Protein AF-A0A9X2UB40-F1 (afdb_monomer_lite)

pLDDT: mean 75.77, std 18.67, range [36.59, 94.94]

Structure (mmCIF, N/CA/C/O backbone):
data_AF-A0A9X2UB40-F1
#
_entry.id   AF-A0A9X2UB40-F1
#
loop_
_atom_site.group_PDB
_atom_site.id
_atom_site.type_symbol
_atom_site.label_atom_id
_atom_site.label_alt_id
_atom_site.label_comp_id
_atom_site.label_asym_id
_atom_site.label_entity_id
_atom_site.label_seq_id
_atom_site.pdbx_PDB_ins_code
_atom_site.Cartn_x
_atom_site.Cartn_y
_atom_site.Cartn_z
_atom_site.occupancy
_atom_site.B_iso_or_equiv
_atom_site.auth_seq_id
_atom_site.auth_comp_id
_atom_site.auth_asym_id
_atom_site.auth_atom_id
_atom_site.pdbx_PDB_model_num
ATOM 1 N N . MET A 1 1 ? -54.617 29.583 33.043 1.00 46.44 1 MET A N 1
ATOM 2 C CA . MET A 1 1 ? -55.092 28.838 31.861 1.00 46.44 1 MET A CA 1
ATOM 3 C C . MET A 1 1 ? -53.943 28.826 30.869 1.00 46.44 1 MET A C 1
ATOM 5 O O . MET A 1 1 ? -53.660 29.863 30.288 1.00 46.44 1 MET A O 1
ATOM 9 N N . SER A 1 2 ? -53.203 27.717 30.815 1.00 36.59 2 SER A N 1
ATOM 10 C CA . SER A 1 2 ? -52.033 27.531 29.948 1.00 36.59 2 SER A CA 1
ATOM 11 C C . SER A 1 2 ? -52.477 27.086 28.561 1.00 36.59 2 SER A C 1
ATOM 13 O O . SER A 1 2 ? -53.310 26.190 28.448 1.00 36.59 2 SER A O 1
ATOM 15 N N . THR A 1 3 ? -51.909 27.691 27.524 1.00 42.81 3 THR A N 1
ATOM 16 C CA . THR A 1 3 ? -52.042 27.243 26.137 1.00 42.81 3 THR A CA 1
ATOM 17 C C . THR A 1 3 ? -50.915 26.261 25.836 1.00 42.81 3 THR A C 1
ATOM 19 O O . THR A 1 3 ? -49.748 26.556 26.095 1.00 42.81 3 THR A O 1
ATOM 22 N N . ALA A 1 4 ? -51.291 25.075 25.365 1.00 42.88 4 ALA A N 1
ATOM 23 C CA . ALA A 1 4 ? -50.408 23.954 25.085 1.00 42.88 4 ALA A CA 1
ATOM 24 C C . ALA A 1 4 ? -49.461 24.235 23.908 1.00 42.88 4 ALA A C 1
ATOM 26 O O . ALA A 1 4 ? -49.838 24.895 22.941 1.00 42.88 4 ALA A O 1
ATOM 27 N N . ALA A 1 5 ? -48.243 23.708 24.034 1.00 45.66 5 ALA A N 1
ATOM 28 C CA . ALA A 1 5 ? -47.221 23.677 23.004 1.00 45.66 5 ALA A CA 1
ATOM 29 C C . ALA A 1 5 ? -47.659 22.785 21.835 1.00 45.66 5 ALA A C 1
ATOM 31 O O . ALA A 1 5 ? -48.117 21.658 22.031 1.00 45.66 5 ALA A O 1
ATOM 32 N N . GLU A 1 6 ? -47.498 23.322 20.634 1.00 39.28 6 GLU A N 1
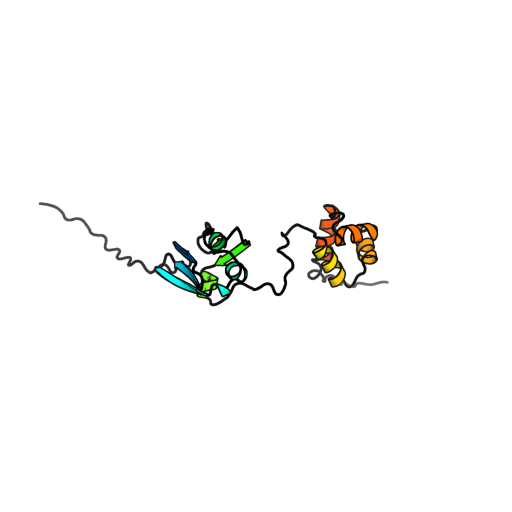ATOM 33 C CA . GLU A 1 6 ? -47.579 22.610 19.369 1.00 39.28 6 GLU A CA 1
ATOM 34 C C . GLU A 1 6 ? -46.369 21.668 19.288 1.00 39.28 6 GLU A C 1
ATOM 36 O O . GLU A 1 6 ? -45.219 22.106 19.344 1.00 39.28 6 GLU A O 1
ATOM 41 N N . ALA A 1 7 ? -46.633 20.364 19.278 1.00 44.59 7 ALA A N 1
ATOM 42 C CA . ALA A 1 7 ? -45.627 19.340 19.057 1.00 44.59 7 ALA A CA 1
ATOM 43 C C . ALA A 1 7 ? -45.500 19.119 17.548 1.00 44.59 7 ALA A C 1
ATOM 45 O O . ALA A 1 7 ? -46.467 18.707 16.909 1.00 44.59 7 ALA A O 1
ATOM 46 N N . ASP A 1 8 ? -44.316 19.384 17.005 1.00 44.69 8 ASP A N 1
ATOM 47 C CA . ASP A 1 8 ? -43.928 18.957 15.664 1.00 44.69 8 ASP A CA 1
ATOM 48 C C . ASP A 1 8 ? -43.667 17.435 15.681 1.00 44.69 8 ASP A C 1
ATOM 50 O O . ASP A 1 8 ? -42.821 16.978 16.458 1.00 44.69 8 ASP A O 1
ATOM 54 N N . PRO A 1 9 ? -44.397 16.614 14.902 1.00 56.94 9 PRO A N 1
ATOM 55 C CA . PRO A 1 9 ? -44.218 15.173 14.874 1.00 56.94 9 PRO A CA 1
ATOM 56 C C . PRO A 1 9 ? -43.348 14.770 13.679 1.00 56.94 9 PRO A C 1
ATOM 58 O O . PRO A 1 9 ? -43.783 13.985 12.838 1.00 56.94 9 PRO A O 1
ATOM 61 N N . THR A 1 10 ? -42.117 15.267 13.583 1.00 48.34 10 THR A N 1
ATOM 62 C CA . THR A 1 10 ? -41.164 14.705 12.617 1.00 48.34 10 THR A CA 1
ATOM 63 C C . THR A 1 10 ? -40.461 13.511 13.253 1.00 48.34 10 THR A C 1
ATOM 65 O O . THR A 1 10 ? -39.375 13.595 13.821 1.00 48.34 10 THR A O 1
ATOM 68 N N . GLY A 1 11 ? -41.156 12.373 13.196 1.00 46.88 11 GLY A N 1
ATOM 69 C CA . GLY A 1 11 ? -40.598 11.052 13.443 1.00 46.88 11 GLY A CA 1
ATOM 70 C C . GLY A 1 11 ? -39.623 10.669 12.337 1.00 46.88 11 GLY A C 1
ATOM 71 O O . GLY A 1 11 ? -39.932 9.819 11.507 1.00 46.88 11 GLY A O 1
ATOM 72 N N . GLU A 1 12 ? -38.438 11.266 12.338 1.00 43.41 12 GLU A N 1
ATOM 73 C CA . GLU A 1 12 ? -37.298 10.707 11.626 1.00 43.41 12 GLU A CA 1
ATOM 74 C C . GLU A 1 12 ? -36.738 9.604 12.530 1.00 43.41 12 GLU A C 1
ATOM 76 O O . GLU A 1 12 ? -35.940 9.831 13.438 1.00 43.41 12 GLU A O 1
ATOM 81 N N . SER A 1 13 ? -37.248 8.381 12.361 1.00 44.69 13 SER A N 1
ATOM 82 C CA . SER A 1 13 ? -36.509 7.212 12.842 1.00 44.69 13 SER A CA 1
ATOM 83 C C . SER A 1 13 ? -35.115 7.305 12.219 1.00 44.69 13 SER A C 1
ATOM 85 O O . SER A 1 13 ? -35.067 7.519 11.004 1.00 44.69 13 SER A O 1
ATOM 87 N N . PRO A 1 14 ? -34.001 7.187 12.972 1.00 49.78 14 PRO A N 1
ATOM 88 C CA . PRO A 1 14 ? -32.691 7.151 12.347 1.00 49.78 14 PRO A CA 1
ATOM 89 C C . PRO A 1 14 ? -32.693 5.919 11.449 1.00 49.78 14 PRO A C 1
ATOM 91 O O . PRO A 1 14 ? -32.613 4.780 11.911 1.00 49.78 14 PRO A O 1
ATOM 94 N N . SER A 1 15 ? -32.878 6.146 10.150 1.00 46.09 15 SER A N 1
ATOM 95 C CA . SER A 1 15 ? -32.514 5.155 9.154 1.00 46.09 15 SER A CA 1
ATOM 96 C C . SER A 1 15 ? -31.057 4.837 9.463 1.00 46.09 15 SER A C 1
ATOM 98 O O . SER A 1 15 ? -30.303 5.793 9.654 1.00 46.09 15 SER A O 1
ATOM 100 N N . PRO A 1 16 ? -30.646 3.564 9.609 1.00 53.38 16 PRO A N 1
ATOM 101 C CA . PRO A 1 16 ? -29.234 3.277 9.781 1.00 53.38 16 PRO A CA 1
ATOM 102 C C . PRO A 1 16 ? -28.550 3.854 8.546 1.00 53.38 16 PRO A C 1
ATOM 104 O O . PRO A 1 16 ? -28.751 3.362 7.433 1.00 53.38 16 PRO A O 1
ATOM 107 N N . GLU A 1 17 ? -27.858 4.976 8.717 1.00 57.66 17 GLU A N 1
ATOM 108 C CA . GLU A 1 17 ? -27.099 5.596 7.649 1.00 57.66 17 GLU A CA 1
ATOM 109 C C . GLU A 1 17 ? -26.006 4.588 7.328 1.00 57.66 17 GLU A C 1
ATOM 111 O O . GLU A 1 17 ? -25.049 4.467 8.084 1.00 57.66 17 GLU A O 1
ATOM 116 N N . VAL A 1 18 ? -26.212 3.772 6.289 1.00 64.94 18 VAL A N 1
ATOM 117 C CA . VAL A 1 18 ? -25.272 2.717 5.905 1.00 64.94 18 VAL A CA 1
ATOM 118 C C . VAL A 1 18 ? -23.942 3.398 5.624 1.00 64.94 18 VAL A C 1
ATOM 120 O O . VAL A 1 18 ? -23.760 4.044 4.591 1.00 64.94 18 VAL A O 1
ATOM 123 N N . SER A 1 19 ? -23.029 3.283 6.578 1.00 74.44 19 SER A N 1
ATOM 124 C CA . SER A 1 19 ? -21.794 4.042 6.630 1.00 74.44 19 SER A CA 1
ATOM 125 C C . SER A 1 19 ? -20.664 3.047 6.767 1.00 74.44 19 SER A C 1
ATOM 127 O O . SER A 1 19 ? -20.566 2.298 7.732 1.00 74.44 19 SER A O 1
ATOM 129 N N . GLU A 1 20 ? -19.787 3.035 5.770 1.00 84.06 20 GLU A N 1
ATOM 130 C CA . GLU A 1 20 ? -18.578 2.210 5.776 1.00 84.06 20 GLU A CA 1
ATOM 131 C C . GLU A 1 20 ? -17.445 2.874 6.584 1.00 84.06 20 GLU A C 1
ATOM 133 O O . GLU A 1 20 ? -16.292 2.465 6.467 1.00 84.06 20 GLU A O 1
ATOM 138 N N . ARG A 1 21 ? -17.747 3.924 7.368 1.00 89.62 21 ARG A N 1
ATOM 139 C CA . ARG A 1 21 ? -16.756 4.628 8.188 1.00 89.62 21 ARG A CA 1
ATOM 140 C C . ARG A 1 21 ? -16.472 3.857 9.465 1.00 89.62 21 ARG A C 1
ATOM 142 O O . ARG A 1 21 ? -17.401 3.459 10.163 1.00 89.62 21 ARG A O 1
ATOM 149 N N . ILE A 1 22 ? -15.195 3.738 9.774 1.00 93.06 22 ILE A N 1
ATOM 150 C CA . ILE A 1 22 ? -14.615 3.045 10.912 1.00 93.06 22 ILE A CA 1
ATOM 151 C C . ILE A 1 22 ? -14.700 3.950 12.142 1.00 93.06 22 ILE A C 1
ATOM 153 O O . ILE A 1 22 ? -14.273 5.106 12.106 1.00 93.06 22 ILE A O 1
ATOM 157 N N . SER A 1 23 ? -15.266 3.422 13.222 1.00 93.12 23 SER A N 1
ATOM 158 C CA . SER A 1 23 ? -15.285 4.033 14.554 1.00 93.12 23 SER A CA 1
ATOM 159 C C . SER A 1 23 ? -14.291 3.385 15.516 1.00 93.12 23 SER A C 1
ATOM 161 O O . SER A 1 23 ? -13.877 4.038 16.469 1.00 93.12 23 SER A O 1
ATOM 163 N N . GLY A 1 24 ? -13.903 2.134 15.263 1.00 91.94 24 GLY A N 1
ATOM 164 C CA . GLY A 1 24 ? -12.994 1.361 16.105 1.00 91.94 24 GLY A CA 1
ATOM 165 C C . GLY A 1 24 ? -12.262 0.292 15.302 1.00 91.94 24 GLY A C 1
ATOM 166 O O . GLY A 1 24 ? -12.752 -0.171 14.268 1.00 91.94 24 GLY A O 1
ATOM 167 N N . VAL A 1 25 ? -11.061 -0.054 15.758 1.00 93.88 25 VAL A N 1
ATOM 168 C CA . VAL A 1 25 ? -10.217 -1.093 15.165 1.00 93.88 25 VAL A CA 1
ATOM 169 C C . VAL A 1 25 ? -9.593 -1.886 16.298 1.00 93.88 25 VAL A C 1
ATOM 171 O O . VAL A 1 25 ? -8.987 -1.303 17.198 1.00 93.88 25 VAL A O 1
ATOM 174 N N . GLU A 1 26 ? -9.712 -3.204 16.227 1.00 94.06 26 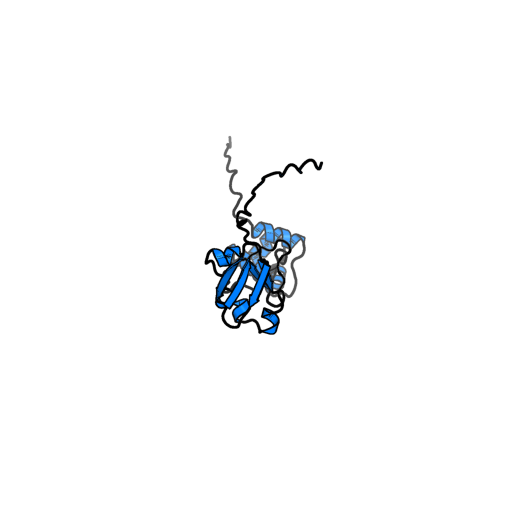GLU A N 1
ATOM 175 C CA . GLU A 1 26 ? -9.035 -4.128 17.128 1.00 94.06 26 GLU A CA 1
ATOM 176 C C . GLU A 1 26 ? -8.209 -5.111 16.301 1.00 94.06 26 GLU A C 1
ATOM 178 O O . GLU A 1 26 ? -8.707 -5.709 15.344 1.00 94.06 26 GLU A O 1
ATOM 183 N N . VAL A 1 27 ? -6.938 -5.279 16.664 1.00 92.81 27 VAL A N 1
ATOM 184 C CA . VAL A 1 27 ? -6.035 -6.233 16.017 1.00 92.81 27 VAL A CA 1
ATOM 185 C C . VAL A 1 27 ? -5.638 -7.289 17.037 1.00 92.81 27 VAL A C 1
ATOM 187 O O . VAL A 1 27 ? -5.173 -6.977 18.132 1.00 92.81 27 VAL A O 1
ATOM 190 N N . SER A 1 28 ? -5.839 -8.550 16.674 1.00 89.88 28 SER A N 1
ATOM 191 C CA . SER A 1 28 ? -5.448 -9.713 17.469 1.00 89.88 28 SER A CA 1
ATOM 192 C C . SER A 1 28 ? -4.356 -10.516 16.757 1.00 89.88 28 SER A C 1
ATOM 194 O O . SER A 1 28 ? -3.858 -10.134 15.696 1.00 89.88 28 SER A O 1
ATOM 196 N N . GLU A 1 29 ? -3.959 -11.646 17.342 1.00 86.50 29 GLU A N 1
ATOM 197 C CA . GLU A 1 29 ? -2.988 -12.552 16.721 1.00 86.50 29 GLU A CA 1
ATOM 198 C C . GLU A 1 29 ? -3.541 -13.246 15.465 1.00 86.50 29 GLU A C 1
ATOM 200 O O . GLU A 1 29 ? -2.761 -13.657 14.608 1.00 86.50 29 GLU A O 1
ATOM 205 N N . GLU A 1 30 ? -4.866 -13.349 15.337 1.00 87.69 30 GLU A N 1
ATOM 206 C CA . GLU A 1 30 ? -5.532 -14.142 14.296 1.00 87.69 30 GLU A CA 1
ATOM 207 C C . GLU A 1 30 ? -6.426 -13.304 13.375 1.00 87.69 30 GLU A C 1
ATOM 209 O O . GLU A 1 30 ? -6.626 -13.673 12.217 1.00 87.69 30 GLU A O 1
ATOM 214 N N . GLU A 1 31 ? -6.940 -12.168 13.853 1.00 92.31 31 GLU A N 1
ATOM 215 C CA . GLU A 1 31 ? -7.989 -11.393 13.183 1.00 92.31 31 GLU A CA 1
ATOM 216 C C . GLU A 1 31 ? -7.816 -9.875 13.332 1.00 92.31 31 GLU A C 1
ATOM 218 O O . GLU A 1 31 ? -7.298 -9.385 14.340 1.00 92.31 31 GLU A O 1
ATOM 223 N N . ILE A 1 32 ? -8.330 -9.141 12.345 1.00 92.94 32 ILE A N 1
ATOM 224 C CA . ILE A 1 32 ? -8.480 -7.684 12.325 1.00 92.94 32 ILE A CA 1
ATOM 225 C C . ILE A 1 32 ? -9.976 -7.379 12.326 1.00 92.94 32 ILE A C 1
ATOM 227 O O . ILE A 1 32 ? -10.702 -7.798 11.421 1.00 92.94 32 ILE A O 1
ATOM 231 N N . THR A 1 33 ? -10.431 -6.632 13.326 1.00 93.75 33 THR A N 1
ATOM 232 C CA . THR A 1 33 ? -11.837 -6.280 13.519 1.00 93.75 33 THR A CA 1
ATOM 233 C C . THR A 1 33 ? -12.045 -4.789 13.305 1.00 93.75 33 THR A C 1
ATOM 235 O O . THR A 1 33 ? -11.381 -3.964 13.926 1.00 93.75 33 THR A O 1
ATOM 238 N N . PHE A 1 34 ? -12.992 -4.443 12.434 1.00 93.19 34 PHE A N 1
ATOM 239 C CA . PHE A 1 34 ? -13.439 -3.076 12.189 1.00 93.19 34 PHE A CA 1
ATOM 240 C C . PHE A 1 34 ? -14.834 -2.874 12.777 1.00 93.19 34 PHE A C 1
ATOM 242 O O . PHE A 1 34 ? -15.788 -3.552 12.383 1.00 93.19 34 PHE A O 1
ATOM 249 N N . GLU A 1 35 ? -14.966 -1.900 13.669 1.00 93.50 35 GLU A N 1
ATOM 250 C CA . GLU A 1 35 ? -16.253 -1.369 14.108 1.00 93.50 35 GLU A CA 1
ATOM 251 C C . GLU A 1 35 ? -16.649 -0.219 13.187 1.00 93.50 35 GLU A C 1
ATOM 253 O O . GLU A 1 35 ? -15.868 0.712 12.970 1.00 93.50 35 GLU A O 1
ATOM 258 N N . LEU A 1 36 ? -17.856 -0.274 12.632 1.00 92.69 36 LEU A N 1
ATOM 259 C CA . LEU A 1 36 ? -18.382 0.756 11.748 1.00 92.69 36 LEU A CA 1
ATOM 260 C C . LEU A 1 36 ? -19.341 1.678 12.501 1.00 92.69 36 LEU A C 1
ATOM 262 O O . LEU A 1 36 ? -20.094 1.262 13.377 1.00 92.69 36 LEU A O 1
ATOM 266 N N . THR A 1 37 ? -19.371 2.941 12.086 1.00 91.06 37 THR A N 1
ATOM 267 C CA . THR A 1 37 ? -20.252 3.993 12.628 1.00 91.06 37 THR A CA 1
ATOM 268 C C . THR A 1 37 ? -21.746 3.676 12.528 1.00 91.06 37 THR A C 1
ATOM 270 O O . THR A 1 37 ? -22.535 4.262 13.264 1.00 91.06 37 THR A O 1
ATOM 273 N N . ASP A 1 38 ? -22.141 2.743 11.658 1.00 86.69 38 ASP A N 1
ATOM 274 C CA . ASP A 1 38 ? -23.517 2.248 11.557 1.00 86.69 38 ASP A CA 1
ATOM 275 C C . ASP A 1 38 ? -23.820 1.046 12.474 1.00 86.69 38 ASP A C 1
ATOM 277 O O . ASP A 1 38 ? -24.891 0.445 12.387 1.00 86.69 38 ASP A O 1
ATOM 281 N N . GLY A 1 39 ? -22.889 0.706 13.371 1.00 87.38 39 GLY A N 1
ATOM 282 C CA . GLY A 1 39 ? -23.015 -0.348 14.375 1.00 87.38 39 GLY A CA 1
ATOM 283 C C . GLY A 1 39 ? -22.653 -1.748 13.879 1.00 87.38 39 GLY A C 1
ATOM 284 O O . GLY A 1 39 ? -22.714 -2.700 14.658 1.00 87.38 39 GLY A O 1
ATOM 285 N N . ARG A 1 40 ? -22.284 -1.913 12.602 1.00 90.75 40 ARG A N 1
ATOM 286 C CA . ARG A 1 40 ? -21.780 -3.195 12.092 1.00 90.75 40 ARG A CA 1
ATOM 287 C C . ARG A 1 40 ? -20.357 -3.450 12.581 1.00 90.75 40 ARG A C 1
ATOM 289 O O . ARG A 1 40 ? -19.552 -2.532 12.688 1.00 90.75 40 ARG A O 1
ATOM 296 N N . VAL A 1 41 ? -20.043 -4.725 12.783 1.00 92.06 41 VAL A N 1
ATOM 297 C CA . VAL A 1 41 ? -18.690 -5.205 13.077 1.00 92.06 41 VAL A CA 1
ATOM 298 C C . VAL A 1 41 ? -18.275 -6.169 11.974 1.00 92.06 41 VAL A C 1
ATOM 300 O O . VAL A 1 41 ? -19.043 -7.059 11.603 1.00 92.06 41 VAL A O 1
ATOM 303 N N . VAL A 1 42 ? -17.078 -5.972 11.429 1.00 89.88 42 VAL A N 1
ATOM 304 C CA . VAL A 1 42 ? -16.517 -6.795 10.353 1.00 89.88 42 VAL A CA 1
ATOM 305 C C . VAL A 1 42 ? -15.165 -7.318 10.805 1.00 89.88 42 VAL A C 1
ATOM 307 O O . VAL A 1 42 ? -14.249 -6.526 11.003 1.00 89.88 42 VAL A O 1
ATOM 310 N N . SER A 1 43 ? -15.043 -8.637 10.947 1.00 90.44 43 SER A N 1
ATOM 311 C CA . SER A 1 43 ? -13.771 -9.306 11.239 1.00 90.44 43 SER A CA 1
ATOM 312 C C . SER A 1 43 ? -13.240 -9.999 9.987 1.00 90.44 43 SER A C 1
ATOM 314 O O . SER A 1 43 ? -14.004 -10.600 9.223 1.00 90.44 43 SER A O 1
ATOM 316 N N . VAL A 1 44 ? -11.933 -9.887 9.770 1.00 89.50 44 VAL A N 1
ATOM 317 C CA . VAL A 1 44 ? -11.193 -10.588 8.721 1.00 89.50 44 VAL A CA 1
ATOM 318 C C . VAL A 1 44 ? -9.953 -11.250 9.321 1.00 89.50 44 VAL A C 1
ATOM 320 O O . VAL A 1 44 ? -9.369 -10.701 10.254 1.00 89.50 44 VAL A O 1
ATOM 323 N N . PRO A 1 45 ? -9.499 -12.398 8.794 1.00 88.56 45 PRO A N 1
ATOM 324 C CA . PRO A 1 45 ? -8.245 -13.002 9.227 1.00 88.56 45 PRO A CA 1
ATOM 325 C C . PRO A 1 45 ? -7.065 -12.039 9.060 1.00 88.56 45 PRO A C 1
ATOM 327 O O . PRO A 1 45 ? -6.956 -11.378 8.028 1.00 88.56 45 PRO A O 1
ATOM 330 N N . LEU A 1 46 ? -6.126 -12.034 10.007 1.00 86.19 46 LEU A N 1
ATOM 331 C CA . LEU A 1 46 ? -4.877 -11.268 9.926 1.00 86.19 46 LEU A CA 1
ATOM 332 C C . LEU A 1 46 ? -4.095 -11.589 8.638 1.00 86.19 46 LEU A C 1
ATOM 334 O O . LEU A 1 46 ? -3.515 -10.705 8.017 1.00 86.19 46 LEU A O 1
ATOM 338 N N . THR A 1 47 ? -4.189 -12.842 8.180 1.00 84.00 47 THR A N 1
ATOM 339 C CA . THR A 1 47 ? -3.600 -13.358 6.928 1.00 84.00 47 THR A CA 1
ATOM 340 C C . THR A 1 47 ? -4.083 -12.643 5.657 1.00 84.00 47 THR A C 1
ATOM 342 O O . THR A 1 47 ? -3.518 -12.833 4.578 1.00 84.00 47 THR A O 1
ATOM 345 N N . TRP A 1 48 ? -5.121 -11.801 5.748 1.00 82.50 48 TRP A N 1
ATOM 346 C CA . TRP A 1 48 ? -5.523 -10.910 4.659 1.00 82.50 48 TRP A CA 1
ATOM 347 C C . TRP A 1 48 ? -4.474 -9.861 4.324 1.00 82.50 48 TRP A C 1
ATOM 349 O O . TRP A 1 48 ? -4.493 -9.358 3.203 1.00 82.50 48 TRP A O 1
ATOM 359 N N . SER A 1 49 ? -3.576 -9.554 5.257 1.00 81.19 49 SER A N 1
ATOM 360 C CA . SER A 1 49 ? -2.386 -8.762 5.005 1.00 81.19 49 SER A CA 1
ATOM 361 C C . SER A 1 49 ? -1.156 -9.563 5.400 1.00 81.19 49 SER A C 1
ATOM 363 O O . SER A 1 49 ? -0.898 -9.816 6.574 1.00 81.19 49 SER A O 1
ATOM 365 N N . TRP A 1 50 ? -0.358 -9.930 4.399 1.00 82.00 50 TRP A N 1
ATOM 366 C CA . TRP A 1 50 ? 0.927 -10.592 4.626 1.00 82.00 50 TRP A CA 1
ATOM 367 C C . TRP A 1 50 ? 1.860 -9.739 5.499 1.00 82.00 50 TRP A C 1
ATOM 369 O O . TRP A 1 50 ? 2.622 -10.286 6.287 1.00 82.00 50 TRP A O 1
ATOM 379 N N . ARG A 1 51 ? 1.760 -8.405 5.409 1.00 79.19 51 ARG A N 1
ATOM 380 C CA . ARG A 1 51 ? 2.561 -7.487 6.220 1.00 79.19 51 ARG A CA 1
ATOM 381 C C . ARG A 1 51 ? 2.156 -7.512 7.680 1.00 79.19 51 ARG A C 1
ATOM 383 O O . ARG A 1 51 ? 3.025 -7.570 8.537 1.00 79.19 51 ARG A O 1
ATOM 390 N N . LEU A 1 52 ? 0.856 -7.522 7.968 1.00 85.88 52 LEU A N 1
ATOM 391 C CA . LEU A 1 52 ? 0.381 -7.627 9.348 1.00 85.88 52 LEU A CA 1
ATOM 392 C C . LEU A 1 52 ? 0.616 -9.023 9.927 1.00 85.88 52 LEU A C 1
ATOM 394 O O . LEU A 1 52 ? 0.879 -9.136 11.118 1.00 85.88 52 LEU A O 1
ATOM 398 N N . GLU A 1 53 ? 0.593 -10.073 9.104 1.00 85.38 53 GLU A N 1
ATOM 399 C CA . GLU A 1 53 ? 0.980 -11.426 9.522 1.00 85.38 53 GLU A CA 1
ATOM 400 C C . GLU A 1 53 ? 2.445 -11.483 9.991 1.00 85.38 53 GLU A C 1
ATOM 402 O O . GLU A 1 53 ? 2.735 -12.091 11.022 1.00 85.38 53 GLU A O 1
ATOM 407 N N . GLU A 1 54 ? 3.357 -10.805 9.287 1.00 85.06 54 GLU A N 1
ATOM 408 C CA . GLU A 1 54 ? 4.784 -10.741 9.642 1.00 85.06 54 GLU A CA 1
ATOM 409 C C . GLU A 1 54 ? 5.117 -9.658 10.686 1.00 85.06 54 GLU A C 1
ATOM 411 O O . GLU A 1 54 ? 6.159 -9.741 11.337 1.00 85.06 54 GLU A O 1
ATOM 416 N N . ALA A 1 55 ? 4.231 -8.677 10.880 1.00 85.31 55 ALA A N 1
ATOM 417 C CA . ALA A 1 55 ? 4.399 -7.590 11.840 1.00 85.31 55 ALA A CA 1
ATOM 418 C C . ALA A 1 55 ? 4.476 -8.101 13.284 1.00 85.31 55 ALA A C 1
ATOM 420 O O . ALA A 1 55 ? 3.761 -9.030 13.677 1.00 85.31 55 ALA A O 1
ATOM 421 N N . THR A 1 56 ? 5.285 -7.442 14.107 1.00 87.56 56 THR A N 1
ATOM 422 C CA . THR A 1 56 ? 5.293 -7.642 15.558 1.00 87.56 56 THR A CA 1
ATOM 423 C C . THR A 1 56 ? 3.991 -7.136 16.193 1.00 87.56 56 THR A C 1
ATOM 425 O O . THR A 1 56 ? 3.312 -6.274 15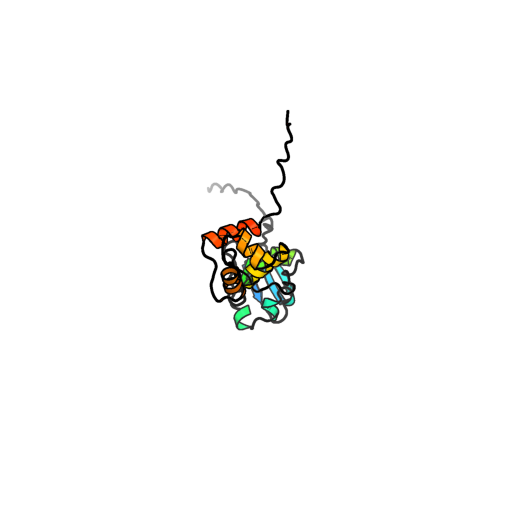.631 1.00 87.56 56 THR A O 1
ATOM 428 N N . PRO A 1 57 ? 3.629 -7.613 17.399 1.00 87.94 57 PRO A N 1
ATOM 429 C CA . PRO A 1 57 ? 2.469 -7.086 18.115 1.00 87.94 57 PRO A CA 1
ATOM 430 C C . PRO A 1 57 ? 2.530 -5.570 18.342 1.00 87.94 57 PRO A C 1
ATOM 432 O O . PRO A 1 57 ? 1.493 -4.923 18.333 1.00 87.94 57 PRO A O 1
ATOM 435 N N . GLU A 1 58 ? 3.720 -4.992 18.526 1.00 84.50 58 GLU A N 1
ATOM 436 C CA . GLU A 1 58 ? 3.882 -3.545 18.720 1.00 84.50 58 GLU A CA 1
ATOM 437 C C . GLU A 1 58 ? 3.555 -2.763 17.438 1.00 84.50 58 GLU A C 1
ATOM 439 O O . GLU A 1 58 ? 2.767 -1.821 17.489 1.00 84.50 58 GLU A O 1
ATOM 444 N N . GLU A 1 59 ? 4.066 -3.208 16.287 1.00 84.50 59 GLU A N 1
ATOM 445 C CA . GLU A 1 59 ? 3.792 -2.597 14.976 1.00 84.50 59 GLU A CA 1
ATOM 446 C C . GLU A 1 59 ? 2.308 -2.716 14.592 1.00 84.50 59 GLU A C 1
ATOM 448 O O . GLU A 1 59 ? 1.722 -1.778 14.062 1.00 84.50 59 GLU A O 1
ATOM 453 N N . ARG A 1 60 ? 1.652 -3.839 14.920 1.00 88.75 60 ARG A N 1
ATOM 454 C CA . ARG A 1 60 ? 0.207 -4.036 14.676 1.00 88.75 60 ARG A CA 1
ATOM 455 C C . ARG A 1 60 ? -0.680 -3.097 15.487 1.00 88.75 60 ARG A C 1
ATOM 457 O O . ARG A 1 60 ? -1.790 -2.800 15.052 1.00 88.75 60 ARG A O 1
ATOM 464 N N . GLN A 1 61 ? -0.222 -2.668 16.660 1.00 91.50 61 GLN A N 1
ATOM 465 C CA . GLN A 1 61 ? -0.967 -1.769 17.544 1.00 91.50 61 GLN A CA 1
ATOM 466 C C . GLN A 1 61 ? -0.707 -0.292 17.224 1.00 91.50 61 GLN A C 1
ATOM 468 O O . GLN A 1 61 ? -1.439 0.571 17.709 1.00 91.50 61 GLN A O 1
ATOM 473 N N . ASN A 1 62 ? 0.305 0.003 16.404 1.00 90.25 62 ASN A N 1
ATOM 474 C CA . ASN A 1 62 ? 0.578 1.340 15.902 1.00 90.25 62 ASN A CA 1
ATOM 475 C C . ASN A 1 62 ? -0.154 1.556 14.573 1.00 90.25 62 ASN A C 1
ATOM 477 O O . ASN A 1 62 ? 0.377 1.284 13.499 1.00 90.25 62 ASN A O 1
ATOM 481 N N . PHE A 1 63 ? -1.400 2.017 14.651 1.00 92.31 63 PHE A N 1
ATOM 482 C CA . PHE A 1 63 ? -2.221 2.290 13.477 1.00 92.31 63 PHE A CA 1
ATOM 483 C C . PHE A 1 63 ? -2.968 3.613 13.580 1.00 92.31 63 PHE A C 1
ATOM 485 O O . PHE A 1 63 ? -3.274 4.111 14.664 1.00 92.31 63 PHE A O 1
ATOM 492 N N . GLU A 1 64 ? -3.334 4.147 12.421 1.00 90.81 64 GLU A N 1
ATOM 493 C CA . GLU A 1 64 ? -4.072 5.393 12.285 1.00 90.81 64 GLU A CA 1
ATOM 494 C C . GLU A 1 64 ? -5.286 5.191 11.378 1.00 90.81 64 GLU A C 1
ATOM 496 O O . GLU A 1 64 ? -5.179 4.752 10.232 1.00 90.81 64 GLU A O 1
ATOM 501 N N . ILE A 1 65 ? -6.475 5.538 11.872 1.00 89.25 65 ILE A N 1
ATOM 502 C CA . ILE A 1 65 ? -7.663 5.607 11.020 1.00 89.25 65 ILE A CA 1
ATOM 503 C C . ILE A 1 65 ? -7.529 6.858 10.149 1.00 89.25 65 ILE A C 1
ATOM 505 O O . ILE A 1 65 ? -7.373 7.971 10.655 1.00 89.25 65 ILE A O 1
ATOM 509 N N . SER A 1 66 ? -7.621 6.680 8.833 1.00 87.81 66 SER A N 1
ATOM 510 C CA . SER A 1 66 ? -7.574 7.782 7.870 1.00 87.81 66 SER A CA 1
ATOM 511 C C . SER A 1 66 ? -8.589 8.887 8.218 1.00 87.81 66 SER A C 1
ATOM 513 O O . SER A 1 66 ? -9.687 8.587 8.689 1.00 87.81 66 SER A O 1
ATOM 515 N N . PRO A 1 67 ? -8.316 10.171 7.909 1.00 80.06 67 PRO A N 1
ATOM 516 C CA . PRO A 1 67 ? -9.245 11.268 8.215 1.00 80.06 67 PRO A CA 1
ATOM 517 C C . PRO A 1 67 ? -10.641 11.109 7.592 1.00 80.06 67 PRO A C 1
ATOM 519 O O . PRO A 1 67 ? -11.627 11.643 8.098 1.00 80.06 67 PRO A O 1
ATOM 522 N N . SER A 1 68 ? -10.732 10.376 6.478 1.00 83.75 68 SER A N 1
ATOM 523 C CA . SER A 1 68 ? -11.999 10.043 5.822 1.00 83.75 68 SER A CA 1
ATOM 524 C C . SER A 1 68 ? -12.791 8.964 6.581 1.00 83.75 68 SER A C 1
ATOM 526 O O . SER A 1 68 ? -14.017 8.900 6.470 1.00 83.75 68 SER A O 1
ATOM 528 N N . GLY A 1 69 ? -12.105 8.159 7.393 1.00 88.75 69 GLY A N 1
ATOM 529 C CA . GLY A 1 69 ? -12.651 7.074 8.195 1.00 88.75 69 GLY A CA 1
ATOM 530 C C . GLY A 1 69 ? -12.844 5.768 7.431 1.00 88.75 69 GLY A C 1
ATOM 531 O O . GLY A 1 69 ? -13.469 4.872 7.970 1.00 88.75 69 GLY A O 1
ATOM 532 N N . TYR A 1 70 ? -12.378 5.633 6.188 1.00 87.31 70 TYR A N 1
ATOM 533 C CA . TYR A 1 70 ? -12.654 4.433 5.375 1.00 87.31 70 TYR A CA 1
ATOM 534 C C . TYR A 1 70 ? -11.524 3.398 5.374 1.00 87.31 70 TYR A C 1
ATOM 536 O O . TYR A 1 70 ? -11.745 2.245 4.989 1.00 87.31 70 TYR A O 1
ATOM 544 N N . SER A 1 71 ? -10.327 3.807 5.787 1.00 88.31 71 SER A N 1
ATOM 545 C CA . SER A 1 71 ? -9.146 2.952 5.886 1.00 88.31 71 SER A CA 1
ATOM 546 C C . SER A 1 71 ? -8.392 3.144 7.193 1.00 88.31 71 SER A C 1
ATOM 548 O O . SER A 1 71 ? -8.543 4.170 7.863 1.00 88.31 71 SER A O 1
ATOM 550 N N . VAL A 1 72 ? -7.579 2.143 7.508 1.00 91.56 72 VAL A N 1
ATOM 551 C CA . VAL A 1 72 ? -6.618 2.094 8.604 1.00 91.56 72 VAL A CA 1
ATOM 552 C C . VAL A 1 72 ? -5.238 1.920 7.994 1.00 91.56 72 VAL A C 1
ATOM 554 O O . VAL A 1 72 ? -5.059 1.054 7.137 1.00 91.56 72 VAL A O 1
ATOM 557 N N . HIS A 1 73 ? -4.306 2.748 8.439 1.00 90.25 73 HIS A N 1
ATOM 558 C CA . HIS A 1 73 ? -2.919 2.764 8.012 1.00 90.25 73 HIS A CA 1
ATOM 559 C C . HIS A 1 73 ? -2.025 2.268 9.152 1.00 90.25 73 HIS A C 1
ATOM 561 O O . HIS A 1 73 ? -2.159 2.744 10.279 1.00 90.25 73 HIS A O 1
ATOM 567 N N . TRP A 1 74 ? -1.114 1.342 8.863 1.00 89.69 74 TRP A N 1
ATOM 568 C CA . TRP A 1 74 ? -0.051 0.893 9.763 1.00 89.69 74 TRP A CA 1
ATOM 569 C C . TRP A 1 74 ? 1.295 1.414 9.239 1.00 89.69 74 TRP A C 1
ATOM 571 O O . TRP A 1 74 ? 1.866 0.801 8.329 1.00 89.69 74 TRP A O 1
ATOM 581 N N . PRO A 1 75 ? 1.817 2.529 9.782 1.00 74.75 75 PRO A N 1
ATOM 582 C CA . PRO A 1 75 ? 2.998 3.197 9.238 1.00 74.75 75 PRO A CA 1
ATOM 583 C C . PRO A 1 75 ? 4.281 2.372 9.355 1.00 74.75 75 PRO A C 1
ATOM 585 O O . PRO A 1 75 ? 5.125 2.439 8.465 1.00 74.75 75 PRO A O 1
ATOM 588 N N . ASP A 1 76 ? 4.432 1.570 10.412 1.00 73.19 76 ASP A N 1
ATOM 589 C CA . ASP A 1 76 ? 5.668 0.805 10.640 1.00 73.19 76 ASP A CA 1
ATOM 590 C C . ASP A 1 76 ? 5.883 -0.298 9.598 1.00 73.19 76 ASP A C 1
ATOM 592 O O . ASP A 1 76 ? 7.020 -0.671 9.305 1.00 73.19 76 ASP A O 1
ATOM 596 N N . VAL A 1 77 ? 4.793 -0.799 9.013 1.00 79.12 77 VAL A N 1
ATOM 597 C CA . VAL A 1 77 ? 4.827 -1.868 8.011 1.00 79.12 77 VAL A CA 1
ATOM 598 C C . VAL A 1 77 ? 4.358 -1.417 6.632 1.00 79.12 77 VAL A C 1
ATOM 600 O O . VAL A 1 77 ? 4.314 -2.246 5.732 1.00 79.12 77 VAL A O 1
ATOM 603 N N . ASP A 1 78 ? 4.061 -0.130 6.431 1.00 81.88 78 ASP A N 1
ATOM 604 C CA . ASP A 1 78 ? 3.574 0.416 5.153 1.00 81.88 78 ASP A CA 1
ATOM 605 C C . ASP A 1 78 ? 2.368 -0.374 4.606 1.00 81.88 78 ASP A C 1
ATOM 607 O O . ASP A 1 78 ? 2.372 -0.910 3.491 1.00 81.88 78 ASP A O 1
ATOM 611 N N . GLU A 1 79 ? 1.345 -0.526 5.449 1.00 83.00 79 GLU A N 1
ATOM 612 C CA . GLU A 1 79 ? 0.128 -1.259 5.105 1.00 83.00 79 GLU A CA 1
ATOM 613 C C . GLU A 1 79 ? -1.124 -0.394 5.274 1.00 83.00 79 GLU A C 1
ATOM 615 O O . GLU A 1 79 ? -1.295 0.294 6.277 1.00 83.00 79 GLU A O 1
ATOM 620 N N . ASP A 1 80 ? -2.048 -0.502 4.317 1.00 86.94 80 ASP A N 1
ATOM 621 C CA . ASP A 1 80 ? -3.351 0.158 4.343 1.00 86.94 80 ASP A CA 1
ATOM 622 C C . ASP A 1 80 ? -4.479 -0.852 4.102 1.00 86.94 80 ASP A C 1
ATOM 624 O O . ASP A 1 80 ? -4.552 -1.490 3.048 1.00 86.94 80 ASP A O 1
ATOM 628 N N . LEU A 1 81 ? -5.423 -0.950 5.043 1.00 86.19 81 LEU A N 1
ATOM 629 C CA . LEU A 1 81 ? -6.634 -1.763 4.892 1.00 86.19 81 LEU A CA 1
ATOM 630 C C . LEU A 1 81 ? -7.889 -0.905 4.931 1.00 86.19 81 LEU A C 1
ATOM 632 O O . LEU A 1 81 ? -8.005 0.032 5.714 1.00 86.19 81 LEU A O 1
ATOM 636 N N . SER A 1 82 ? -8.875 -1.257 4.105 1.00 87.94 82 SER A N 1
ATOM 637 C CA . SER A 1 82 ? -10.165 -0.564 4.061 1.00 87.94 82 SER A CA 1
ATOM 638 C C . SER A 1 82 ? -11.301 -1.428 4.595 1.00 87.94 82 SER A C 1
ATOM 640 O O . SER A 1 82 ? -11.421 -2.605 4.242 1.00 87.94 82 SER A O 1
ATOM 642 N N . ALA A 1 83 ? -12.214 -0.811 5.349 1.00 85.00 83 ALA A N 1
ATOM 643 C CA . ALA A 1 83 ? -13.442 -1.466 5.804 1.00 85.00 83 ALA A CA 1
ATOM 644 C C . ALA A 1 83 ? -14.293 -1.974 4.631 1.00 85.00 83 ALA A C 1
ATOM 646 O O . ALA A 1 83 ? -14.920 -3.029 4.700 1.00 85.00 83 ALA A O 1
ATOM 647 N N . ARG A 1 84 ? -14.279 -1.252 3.505 1.00 84.00 84 ARG A N 1
ATOM 648 C CA . ARG A 1 84 ? -14.976 -1.658 2.280 1.00 84.00 84 ARG A CA 1
ATOM 649 C C . ARG A 1 84 ? -14.382 -2.926 1.657 1.00 84.00 84 ARG A C 1
ATOM 651 O O . ARG A 1 84 ? -15.140 -3.732 1.121 1.00 84.00 84 ARG A O 1
ATOM 658 N N . GLY A 1 85 ? -13.060 -3.103 1.710 1.00 80.69 85 GLY A N 1
ATOM 659 C CA . GLY A 1 85 ? -12.390 -4.340 1.293 1.00 80.69 85 GLY A CA 1
ATOM 660 C C . GLY A 1 85 ? -12.780 -5.517 2.187 1.00 80.69 85 GLY A C 1
ATOM 661 O O . GLY A 1 85 ? -13.198 -6.557 1.676 1.00 80.69 85 GLY A O 1
ATOM 662 N N . ALA A 1 86 ? -12.768 -5.294 3.507 1.00 85.06 86 ALA A N 1
ATOM 663 C CA . ALA A 1 86 ? -13.229 -6.250 4.517 1.00 85.06 86 ALA A CA 1
ATOM 664 C C . ALA A 1 86 ? -14.677 -6.706 4.273 1.00 85.06 86 ALA A C 1
ATOM 666 O O . ALA A 1 86 ? -14.945 -7.898 4.132 1.00 85.06 86 ALA A O 1
ATOM 667 N N . LEU A 1 87 ? -15.601 -5.757 4.090 1.00 83.06 87 LEU A N 1
ATOM 668 C CA . LEU A 1 87 ? -17.014 -6.022 3.790 1.00 83.06 87 LEU A CA 1
ATOM 669 C C . LEU A 1 87 ? -17.238 -6.823 2.500 1.00 83.06 87 LEU A C 1
ATOM 671 O O . LEU A 1 87 ? -18.263 -7.490 2.360 1.00 83.06 87 LEU A O 1
ATOM 675 N N . ARG A 1 88 ? -16.326 -6.719 1.528 1.00 81.81 88 ARG A N 1
ATOM 676 C CA . ARG A 1 88 ? -16.470 -7.334 0.199 1.00 81.81 88 ARG A CA 1
ATOM 677 C C . ARG A 1 88 ? -15.769 -8.680 0.060 1.00 81.81 88 ARG A C 1
ATOM 679 O O . ARG A 1 88 ? -15.928 -9.305 -0.985 1.00 81.81 88 ARG A O 1
ATOM 686 N N . GLY A 1 89 ? -15.037 -9.145 1.074 1.00 75.94 89 GLY A N 1
ATOM 687 C CA . GLY A 1 89 ? -14.307 -10.410 0.965 1.00 75.94 89 GLY A CA 1
ATOM 688 C C . GLY A 1 89 ? -13.031 -10.311 0.123 1.00 75.94 89 GLY A C 1
ATOM 689 O O . GLY A 1 89 ? -12.560 -11.339 -0.357 1.00 75.94 89 GLY A O 1
ATOM 690 N N . THR A 1 90 ? -12.506 -9.104 -0.119 1.00 70.94 90 THR A N 1
ATOM 691 C CA . THR A 1 90 ? -11.316 -8.910 -0.958 1.00 70.94 90 THR A CA 1
ATOM 692 C C . THR A 1 90 ? -10.082 -8.748 -0.063 1.00 70.94 90 THR A C 1
ATOM 694 O O . THR A 1 90 ? -9.915 -7.665 0.504 1.00 70.94 90 THR A O 1
ATOM 697 N N . PRO A 1 91 ? -9.221 -9.777 0.072 1.00 63.22 91 PRO A N 1
ATOM 698 C CA . PRO A 1 91 ? -7.980 -9.668 0.839 1.00 63.22 91 PRO A CA 1
ATOM 699 C C . PRO A 1 91 ? -7.031 -8.636 0.224 1.00 63.22 91 PRO A C 1
ATOM 701 O O . PRO A 1 91 ? -7.135 -8.324 -0.969 1.00 63.22 91 PRO A O 1
ATOM 704 N N . ALA A 1 92 ? -6.092 -8.118 1.024 1.00 60.62 92 ALA A N 1
ATOM 705 C CA . ALA A 1 92 ? -5.079 -7.214 0.502 1.00 60.62 92 ALA A CA 1
ATOM 706 C C . ALA A 1 92 ? -4.253 -7.956 -0.560 1.00 60.62 92 ALA A C 1
ATOM 708 O O . ALA A 1 92 ? -3.902 -9.130 -0.381 1.00 60.62 92 ALA A O 1
ATOM 709 N N . PRO A 1 93 ? -3.971 -7.319 -1.707 1.00 54.84 93 PRO A N 1
ATOM 710 C CA . PRO A 1 93 ? -3.217 -7.963 -2.763 1.00 54.84 93 PRO A CA 1
ATOM 711 C C . PRO A 1 93 ? -1.830 -8.328 -2.233 1.00 54.84 93 PRO A C 1
ATOM 713 O O . PRO A 1 93 ? -1.010 -7.456 -1.956 1.00 54.84 93 PRO A O 1
ATOM 716 N N . ARG A 1 94 ? -1.545 -9.630 -2.121 1.00 53.16 94 ARG A N 1
ATOM 717 C CA . ARG A 1 94 ? -0.179 -10.098 -1.891 1.00 53.16 94 ARG A CA 1
ATOM 718 C C . ARG A 1 94 ? 0.640 -9.711 -3.123 1.00 53.16 94 ARG A C 1
ATOM 720 O O . ARG A 1 94 ? 0.329 -10.208 -4.212 1.00 53.16 94 ARG A O 1
ATOM 727 N N . PRO A 1 95 ? 1.680 -8.874 -3.004 1.00 45.62 95 PRO A N 1
ATOM 728 C CA . PRO A 1 95 ? 2.603 -8.696 -4.102 1.00 45.62 95 PRO A CA 1
ATOM 729 C C . PRO A 1 95 ? 3.229 -10.065 -4.392 1.00 45.62 95 PRO A C 1
ATOM 731 O O . PRO A 1 95 ? 3.897 -10.653 -3.542 1.00 45.62 95 PRO A O 1
ATOM 734 N N . GLN A 1 96 ? 2.983 -10.612 -5.583 1.00 48.66 96 GLN A N 1
ATOM 735 C CA . GLN A 1 96 ? 3.731 -11.763 -6.086 1.00 48.66 96 GLN A CA 1
ATOM 736 C C . GLN A 1 96 ? 5.166 -11.289 -6.322 1.00 48.66 96 GLN A C 1
ATOM 738 O O . GLN A 1 96 ? 5.448 -10.787 -7.401 1.00 48.66 96 GLN A O 1
ATOM 743 N N . SER A 1 97 ? 6.027 -11.338 -5.295 1.00 42.69 97 SER A N 1
ATOM 744 C CA . SER A 1 97 ? 7.385 -10.769 -5.323 1.00 42.69 97 SER A CA 1
ATOM 745 C C . SER A 1 97 ? 7.447 -9.465 -6.127 1.00 42.69 97 SER A C 1
ATOM 747 O O . SER A 1 97 ? 8.169 -9.367 -7.118 1.00 42.69 97 SER A O 1
ATOM 749 N N . ALA A 1 98 ? 6.643 -8.473 -5.743 1.00 41.22 98 ALA A N 1
ATOM 750 C CA . ALA A 1 98 ? 6.882 -7.134 -6.253 1.00 41.22 98 ALA A CA 1
ATOM 751 C C . ALA A 1 98 ? 8.200 -6.647 -5.625 1.00 41.22 98 ALA A C 1
ATOM 753 O O . ALA A 1 98 ? 8.400 -6.867 -4.424 1.00 41.22 98 ALA A O 1
ATOM 754 N N . PRO A 1 99 ? 9.117 -6.033 -6.392 1.00 44.34 99 PRO A N 1
ATOM 755 C CA . PRO A 1 99 ? 10.223 -5.297 -5.791 1.00 44.34 99 PRO A CA 1
ATOM 756 C C . PRO A 1 99 ? 9.661 -4.286 -4.771 1.00 44.34 99 PRO A C 1
ATOM 758 O O . PRO A 1 99 ? 8.517 -3.847 -4.934 1.00 44.34 99 PRO A O 1
ATOM 761 N N . PRO A 1 100 ? 10.415 -3.972 -3.700 1.00 43.19 100 PRO A N 1
ATOM 762 C CA . PRO A 1 100 ? 9.943 -3.103 -2.625 1.00 43.19 100 PRO A CA 1
ATOM 763 C C . PRO A 1 100 ? 9.405 -1.804 -3.216 1.00 43.19 100 PRO A C 1
ATOM 765 O O . PRO A 1 100 ? 9.984 -1.289 -4.172 1.00 43.19 100 PRO A O 1
ATOM 768 N N . ALA A 1 101 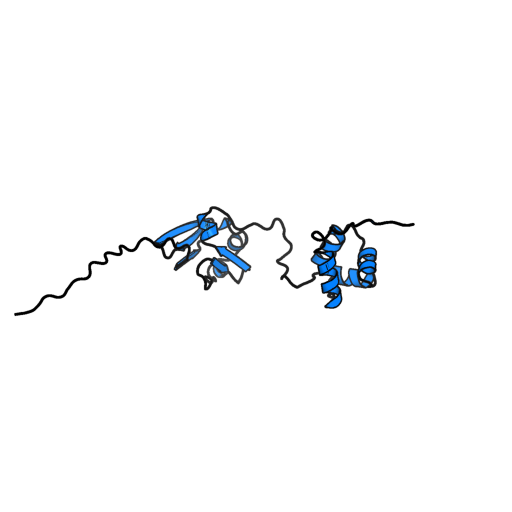? 8.274 -1.352 -2.670 1.00 46.31 101 ALA A N 1
ATOM 769 C CA . ALA A 1 101 ? 7.494 -0.207 -3.113 1.00 46.31 101 ALA A CA 1
ATOM 770 C C . ALA A 1 101 ? 8.389 0.928 -3.634 1.00 46.31 101 ALA A C 1
ATOM 772 O O . ALA A 1 101 ? 9.066 1.620 -2.878 1.00 46.31 101 ALA A O 1
ATOM 773 N N . GLU A 1 102 ? 8.426 1.082 -4.957 1.00 46.59 102 GLU A N 1
ATOM 774 C CA . GLU A 1 102 ? 9.109 2.203 -5.581 1.00 46.59 102 GLU A CA 1
ATOM 775 C C . GLU A 1 102 ? 8.139 3.374 -5.592 1.00 46.59 102 GLU A C 1
ATOM 777 O O . GLU A 1 102 ? 7.208 3.421 -6.401 1.00 46.59 102 GLU A O 1
ATOM 782 N N . GLU A 1 103 ? 8.372 4.305 -4.669 1.00 45.84 103 GLU A N 1
ATOM 783 C CA . GLU A 1 103 ? 7.823 5.658 -4.659 1.00 45.84 103 GLU A CA 1
ATOM 784 C C . GLU A 1 103 ? 7.624 6.165 -6.107 1.00 45.84 103 GLU A C 1
ATOM 786 O O . GLU A 1 103 ? 8.583 6.147 -6.900 1.00 45.84 103 GLU A O 1
ATOM 791 N N . PRO A 1 104 ? 6.416 6.616 -6.505 1.00 44.97 104 PRO A N 1
ATOM 792 C CA . PRO A 1 104 ? 6.141 7.111 -7.852 1.00 44.97 104 PRO A CA 1
ATOM 793 C C . PRO A 1 104 ? 6.923 8.409 -8.121 1.00 44.97 104 PRO A C 1
ATOM 795 O O . PRO A 1 104 ? 6.419 9.519 -7.997 1.00 44.97 104 PRO A O 1
ATOM 798 N N . GLY A 1 105 ? 8.198 8.265 -8.486 1.00 54.56 105 GLY A N 1
ATOM 799 C CA . GLY A 1 105 ? 9.130 9.367 -8.723 1.00 54.56 105 GLY A CA 1
ATOM 800 C C . GLY A 1 105 ? 10.609 8.967 -8.730 1.00 54.56 105 GLY A C 1
ATOM 801 O O . GLY A 1 105 ? 11.428 9.702 -9.295 1.00 54.56 105 GLY A O 1
ATOM 802 N N . GLU A 1 106 ? 10.970 7.807 -8.167 1.00 69.12 106 GLU A N 1
ATOM 803 C CA . GLU A 1 106 ? 12.360 7.346 -8.154 1.00 69.12 106 GLU A CA 1
ATOM 804 C C . GLU A 1 106 ? 12.660 6.355 -9.293 1.00 69.12 106 GLU A C 1
ATOM 806 O O . GLU A 1 106 ? 11.946 5.382 -9.542 1.00 69.12 106 GLU A O 1
ATOM 811 N N . TRP A 1 107 ? 13.733 6.641 -10.034 1.00 80.56 107 TRP A N 1
ATOM 812 C CA . TRP A 1 107 ? 14.296 5.746 -11.042 1.00 80.56 107 TRP A CA 1
ATOM 813 C C . TRP A 1 107 ? 15.401 4.922 -10.388 1.00 80.56 107 TRP A C 1
ATOM 815 O O . TRP A 1 107 ? 16.569 5.323 -10.401 1.00 80.56 107 TRP A O 1
ATOM 825 N N . THR A 1 108 ? 15.016 3.800 -9.782 1.00 85.62 108 THR A N 1
ATOM 826 C CA . THR A 1 108 ? 15.946 2.882 -9.120 1.00 85.62 108 THR A CA 1
ATOM 827 C C . THR A 1 108 ? 16.747 2.065 -10.149 1.00 85.62 108 THR A C 1
ATOM 829 O O . THR A 1 108 ? 16.345 1.947 -11.316 1.00 85.62 108 THR A O 1
ATOM 832 N N . PRO A 1 109 ? 17.853 1.422 -9.735 1.00 86.75 109 PRO A N 1
ATOM 833 C CA . PRO A 1 109 ? 18.592 0.499 -10.593 1.00 86.75 109 PRO A CA 1
ATOM 834 C C . PRO A 1 109 ? 17.722 -0.626 -11.175 1.00 86.75 109 PRO A C 1
ATOM 836 O O . PRO A 1 109 ? 17.839 -0.954 -12.359 1.00 86.75 109 PRO A O 1
ATOM 839 N N . GLY A 1 110 ? 16.817 -1.180 -10.358 1.00 84.12 110 GLY A N 1
ATOM 840 C CA . GLY A 1 110 ? 15.895 -2.246 -10.752 1.00 84.12 110 GLY A CA 1
ATOM 841 C C . GLY A 1 110 ? 14.902 -1.780 -11.812 1.00 84.12 110 GLY A C 1
ATOM 842 O O . GLY A 1 110 ? 14.745 -2.443 -12.836 1.00 84.12 110 GLY A O 1
ATOM 843 N N . ARG A 1 111 ? 14.318 -0.592 -11.633 1.00 86.00 111 ARG A N 1
ATOM 844 C CA . ARG A 1 111 ? 13.361 0.001 -12.575 1.00 86.00 111 ARG A CA 1
ATOM 845 C C . ARG A 1 111 ? 13.966 0.285 -13.942 1.00 86.00 111 ARG A C 1
ATOM 847 O O . ARG A 1 111 ? 13.354 0.012 -14.972 1.00 86.00 111 ARG A O 1
ATOM 854 N N . ILE A 1 112 ? 15.187 0.817 -13.962 1.00 88.31 112 ILE A N 1
ATOM 855 C CA . ILE A 1 112 ? 15.909 1.133 -15.203 1.00 88.31 112 ILE A CA 1
ATOM 856 C C . ILE A 1 112 ? 16.212 -0.156 -15.969 1.00 88.31 112 ILE A C 1
ATOM 858 O O . ILE A 1 112 ? 15.967 -0.235 -17.176 1.00 88.31 112 ILE A O 1
ATOM 862 N N . LYS A 1 113 ? 16.663 -1.189 -15.248 1.00 88.56 113 LYS A N 1
ATOM 863 C CA . LYS A 1 113 ? 16.896 -2.520 -15.806 1.00 88.56 113 LYS A CA 1
ATOM 864 C C . LYS A 1 113 ? 15.603 -3.141 -16.350 1.00 88.56 113 LYS A C 1
ATOM 866 O O . LYS A 1 113 ? 15.608 -3.668 -17.461 1.00 88.56 113 LYS A O 1
ATOM 871 N N . GLN A 1 114 ? 14.498 -3.021 -15.616 1.00 83.88 114 GLN A N 1
ATOM 872 C CA . GLN A 1 114 ? 13.185 -3.533 -16.012 1.00 83.88 114 GLN A CA 1
ATOM 873 C C . GLN A 1 114 ? 12.683 -2.870 -17.302 1.00 83.88 114 GLN A C 1
ATOM 875 O O . GLN A 1 114 ? 12.252 -3.562 -18.218 1.00 83.88 114 GLN A O 1
ATOM 880 N N . VAL A 1 115 ? 12.788 -1.541 -17.428 1.00 87.00 115 VAL A N 1
ATOM 881 C CA . VAL A 1 115 ? 12.398 -0.818 -18.656 1.00 87.00 115 VAL A CA 1
ATOM 882 C C . VAL A 1 115 ? 13.237 -1.262 -19.848 1.00 87.00 115 VAL A C 1
ATOM 884 O O . VAL A 1 115 ? 12.702 -1.496 -20.931 1.00 87.00 115 VAL A O 1
ATOM 887 N N . ARG A 1 116 ? 14.548 -1.434 -19.655 1.00 91.06 116 ARG A N 1
ATOM 888 C CA . ARG A 1 116 ? 15.445 -1.944 -20.695 1.00 91.06 116 ARG A CA 1
ATOM 889 C C . ARG A 1 116 ? 15.007 -3.326 -21.197 1.00 91.06 116 ARG A C 1
ATOM 891 O O . ARG A 1 116 ? 14.991 -3.565 -22.404 1.00 91.06 116 ARG A O 1
ATOM 898 N N . GLU A 1 117 ? 14.677 -4.224 -20.273 1.00 87.19 117 GLU A N 1
ATOM 899 C CA . GLU A 1 117 ? 14.270 -5.601 -20.570 1.00 87.19 117 GLU A CA 1
ATOM 900 C C . GLU A 1 117 ? 12.888 -5.663 -21.223 1.00 87.19 117 GLU A C 1
ATOM 902 O O . GLU A 1 117 ? 12.728 -6.363 -22.220 1.00 87.19 117 GLU A O 1
ATOM 907 N N . ASN A 1 118 ? 11.937 -4.852 -20.760 1.00 86.31 118 ASN A N 1
ATOM 908 C CA . ASN A 1 118 ? 10.603 -4.746 -21.353 1.00 86.31 118 ASN A CA 1
ATOM 909 C C . ASN A 1 118 ? 10.647 -4.218 -22.797 1.00 86.31 118 ASN A C 1
ATOM 911 O O . ASN A 1 118 ? 9.848 -4.626 -23.634 1.00 86.31 118 ASN A O 1
ATOM 915 N N . LEU A 1 119 ? 11.604 -3.340 -23.109 1.00 84.75 119 LEU A N 1
ATOM 916 C CA . LEU A 1 119 ? 11.836 -2.842 -24.467 1.00 84.75 119 LEU A CA 1
ATOM 917 C C . LEU A 1 119 ? 12.631 -3.823 -25.349 1.00 84.75 119 LEU A C 1
ATOM 919 O O . LEU A 1 119 ? 12.833 -3.543 -26.531 1.00 84.75 119 LEU A O 1
ATOM 923 N N . GLY A 1 120 ? 13.129 -4.934 -24.792 1.00 88.94 120 GLY A N 1
ATOM 924 C CA . GLY A 1 120 ? 13.957 -5.904 -25.512 1.00 88.94 120 GLY A CA 1
ATOM 925 C C . GLY A 1 120 ? 15.298 -5.338 -25.993 1.00 88.94 120 GLY A C 1
ATOM 926 O O . GLY A 1 120 ? 15.868 -5.837 -26.963 1.00 88.94 120 GLY A O 1
ATOM 927 N N . VAL A 1 121 ? 15.806 -4.278 -25.354 1.00 92.12 121 VAL A N 1
ATOM 928 C CA . VAL A 1 121 ? 17.034 -3.587 -25.774 1.00 92.12 121 VAL A CA 1
ATOM 929 C C . VAL A 1 121 ? 18.222 -3.906 -24.862 1.00 92.12 121 VAL A C 1
ATOM 931 O O . VAL A 1 121 ? 18.085 -4.293 -23.702 1.00 92.12 121 VAL A O 1
ATOM 934 N N . SER A 1 122 ? 19.439 -3.739 -25.384 1.00 93.56 122 SER A N 1
ATOM 935 C CA . SER A 1 122 ? 20.668 -3.823 -24.582 1.00 93.56 122 SER A CA 1
ATOM 936 C C . SER A 1 122 ? 20.949 -2.500 -23.856 1.00 93.56 122 SER A C 1
ATOM 938 O O . SER A 1 122 ? 20.387 -1.461 -24.203 1.00 93.56 122 SER A O 1
ATOM 940 N N . GLN A 1 123 ? 21.860 -2.498 -22.871 1.00 92.06 123 GLN A N 1
ATOM 941 C CA . GLN A 1 123 ? 22.246 -1.265 -22.159 1.00 92.06 123 GLN A CA 1
ATOM 942 C C . GLN A 1 123 ? 22.802 -0.207 -23.122 1.00 92.06 123 GLN A C 1
ATOM 944 O O . GLN A 1 123 ? 22.557 0.983 -22.951 1.00 92.06 123 GLN A O 1
ATOM 949 N N . GLY A 1 124 ? 23.534 -0.643 -24.154 1.00 91.94 124 GLY A N 1
ATOM 950 C CA . GLY A 1 124 ? 24.090 0.244 -25.175 1.00 91.94 124 GLY A CA 1
ATOM 951 C C . GLY A 1 124 ? 23.023 0.839 -26.089 1.00 91.94 124 GLY A C 1
ATOM 952 O O . GLY A 1 124 ? 23.113 2.010 -26.447 1.00 91.94 124 GLY A O 1
ATOM 953 N N . GLU A 1 125 ? 21.990 0.067 -26.420 1.00 88.88 125 GLU A N 1
ATOM 954 C CA . GLU A 1 125 ? 20.877 0.542 -27.243 1.00 88.88 125 GLU A CA 1
ATOM 955 C C . GLU A 1 125 ? 19.967 1.499 -26.457 1.00 88.88 125 GLU A C 1
ATOM 957 O O . GLU A 1 125 ? 19.593 2.550 -26.977 1.00 88.88 125 GLU A O 1
ATOM 962 N N . LEU A 1 126 ? 19.702 1.219 -25.174 1.00 91.00 126 LEU A N 1
ATOM 963 C CA . LEU A 1 126 ? 19.029 2.174 -24.288 1.00 91.00 126 LEU A CA 1
ATOM 964 C C . LEU A 1 126 ? 19.844 3.470 -24.159 1.00 91.00 126 LEU A C 1
ATOM 966 O O . LEU A 1 126 ? 19.301 4.562 -24.319 1.00 91.00 126 LEU A O 1
ATOM 970 N N . ALA A 1 127 ? 21.160 3.364 -23.956 1.00 92.69 127 ALA A N 1
ATOM 971 C CA . ALA A 1 127 ? 22.047 4.521 -23.877 1.00 92.69 127 ALA A CA 1
ATOM 972 C C . ALA A 1 127 ? 22.017 5.362 -25.162 1.00 92.69 127 ALA A C 1
ATOM 974 O O . ALA A 1 127 ? 21.918 6.587 -25.093 1.00 92.69 127 ALA A O 1
ATOM 975 N N . LYS A 1 128 ? 22.024 4.709 -26.331 1.00 90.44 128 LYS A N 1
ATOM 976 C CA . LYS A 1 128 ? 21.920 5.364 -27.640 1.00 90.44 128 LYS A CA 1
ATOM 977 C C . LYS A 1 128 ? 20.597 6.115 -27.797 1.00 90.44 128 LYS A C 1
ATOM 979 O O . LYS A 1 128 ? 20.614 7.266 -28.225 1.00 90.44 128 LYS A O 1
ATOM 984 N N . ARG A 1 129 ? 19.472 5.510 -27.398 1.00 85.69 129 ARG A N 1
ATOM 985 C CA . ARG A 1 129 ? 18.143 6.154 -27.408 1.00 85.69 129 ARG A CA 1
ATOM 986 C C . ARG A 1 129 ? 18.058 7.347 -26.457 1.00 85.69 129 ARG A C 1
ATOM 988 O O . ARG A 1 129 ? 17.339 8.300 -26.730 1.00 85.69 129 ARG A O 1
ATOM 995 N N . MET A 1 130 ? 18.819 7.306 -25.367 1.00 86.94 130 MET A N 1
ATOM 996 C CA . MET A 1 130 ? 18.889 8.376 -24.373 1.00 86.94 130 MET A CA 1
ATOM 997 C C . MET A 1 130 ? 19.994 9.412 -24.638 1.00 86.94 130 MET A C 1
ATOM 999 O O . MET A 1 130 ? 20.097 10.385 -23.894 1.00 86.94 130 MET A O 1
ATOM 1003 N N . GLY A 1 131 ? 20.837 9.221 -25.658 1.00 88.56 131 GLY A N 1
ATOM 1004 C CA . GLY A 1 131 ? 21.974 10.104 -25.939 1.00 88.56 131 GLY A CA 1
ATOM 1005 C C . GLY A 1 131 ? 23.070 10.096 -24.863 1.00 88.56 131 GLY A C 1
ATOM 1006 O O . GLY A 1 131 ? 23.823 11.062 -24.750 1.00 88.56 131 GLY A O 1
ATOM 1007 N N . VAL A 1 132 ? 23.171 9.030 -24.062 1.00 91.56 132 VAL A N 1
ATOM 1008 C CA . VAL A 1 132 ? 24.199 8.856 -23.019 1.00 91.56 132 VAL A CA 1
ATOM 1009 C C . VAL A 1 132 ? 25.178 7.738 -23.387 1.00 91.56 132 VAL A C 1
ATOM 1011 O O . VAL A 1 132 ? 25.001 7.019 -24.369 1.00 91.56 132 VAL A O 1
ATOM 1014 N N . ARG A 1 133 ? 26.252 7.578 -22.606 1.00 94.12 133 ARG A N 1
ATOM 1015 C CA . ARG A 1 133 ? 27.197 6.464 -22.782 1.00 94.12 133 ARG A CA 1
ATOM 1016 C C . ARG A 1 133 ? 26.629 5.193 -22.148 1.00 94.12 133 ARG A C 1
ATOM 1018 O O . ARG A 1 133 ? 25.959 5.268 -21.124 1.00 94.12 133 ARG A O 1
ATOM 1025 N N . GLN A 1 134 ? 26.963 4.019 -22.689 1.00 94.94 134 GLN A N 1
ATOM 1026 C CA . GLN A 1 134 ? 26.559 2.729 -22.102 1.00 94.94 134 GLN A CA 1
ATOM 1027 C C . GLN A 1 134 ? 27.001 2.595 -20.632 1.00 94.94 134 GLN A C 1
ATOM 1029 O O . GLN A 1 134 ? 26.231 2.116 -19.806 1.00 94.94 134 GLN A O 1
ATOM 1034 N N . ALA A 1 135 ? 28.195 3.094 -20.291 1.00 90.81 135 ALA A N 1
ATOM 1035 C CA . ALA A 1 135 ? 28.682 3.138 -18.911 1.00 90.81 135 ALA A CA 1
ATOM 1036 C C . ALA A 1 135 ? 27.728 3.899 -17.972 1.00 90.81 135 ALA A C 1
ATOM 1038 O O . ALA A 1 135 ? 27.492 3.454 -16.860 1.00 90.81 135 ALA A O 1
ATOM 1039 N N . THR A 1 136 ? 27.106 4.982 -18.447 1.00 90.62 136 THR A N 1
ATOM 1040 C CA . THR A 1 136 ? 26.143 5.768 -17.666 1.00 90.62 136 THR A CA 1
ATOM 1041 C C . THR A 1 136 ? 24.898 4.952 -17.316 1.00 90.62 136 THR A C 1
ATOM 1043 O O . THR A 1 136 ? 24.459 4.984 -16.174 1.00 90.62 136 THR A O 1
ATOM 1046 N N . VAL A 1 137 ? 24.366 4.169 -18.260 1.00 90.56 137 VAL A N 1
ATOM 1047 C CA . VAL A 1 137 ? 23.242 3.250 -17.995 1.00 90.56 137 VAL A CA 1
ATOM 1048 C C . VAL A 1 137 ? 23.665 2.129 -17.045 1.00 90.56 137 VAL A C 1
ATOM 1050 O O . VAL A 1 137 ? 22.918 1.787 -16.136 1.00 90.56 137 VAL A O 1
ATOM 1053 N N . SER A 1 138 ? 24.879 1.591 -17.199 1.00 91.94 138 SER A N 1
ATOM 1054 C CA . SER A 1 138 ? 25.412 0.578 -16.281 1.00 91.94 138 SER A CA 1
ATOM 1055 C C . SER A 1 138 ? 25.580 1.109 -14.854 1.00 91.94 138 SER A C 1
ATOM 1057 O O . SER A 1 138 ? 25.305 0.382 -13.903 1.00 91.94 138 SER A O 1
ATOM 1059 N N . ASP A 1 139 ? 26.039 2.349 -14.678 1.00 90.25 139 ASP A N 1
ATOM 1060 C CA . ASP A 1 139 ? 26.178 2.971 -13.358 1.00 90.25 139 ASP A CA 1
ATOM 1061 C C . ASP A 1 139 ? 24.811 3.200 -12.707 1.00 90.25 139 ASP A C 1
ATOM 1063 O O . ASP A 1 139 ? 24.677 3.043 -11.493 1.00 90.25 139 ASP A O 1
ATOM 1067 N N . TRP A 1 140 ? 23.783 3.485 -13.511 1.00 91.69 140 TRP A N 1
ATOM 1068 C CA . TRP A 1 140 ? 22.405 3.561 -13.036 1.00 91.69 140 TRP A CA 1
ATOM 1069 C C . TRP A 1 140 ? 21.852 2.194 -12.628 1.00 91.69 140 TRP A C 1
ATOM 1071 O O . TRP A 1 140 ? 21.349 2.055 -11.520 1.00 91.69 140 TRP A O 1
ATOM 1081 N N . GLU A 1 141 ? 22.013 1.164 -13.463 1.00 88.88 141 GLU A N 1
ATOM 1082 C CA . GLU A 1 141 ? 21.555 -0.207 -13.177 1.00 88.88 141 GLU A CA 1
ATOM 1083 C C . GLU A 1 141 ? 22.334 -0.900 -12.045 1.00 88.88 141 GLU A C 1
ATOM 1085 O O . GLU A 1 141 ? 21.887 -1.920 -11.524 1.00 88.88 141 GLU A O 1
ATOM 1090 N N . THR A 1 142 ? 23.483 -0.355 -11.637 1.00 86.12 142 THR A N 1
ATOM 1091 C CA . THR A 1 142 ? 24.266 -0.843 -10.486 1.00 86.12 142 THR A CA 1
ATOM 1092 C C . THR A 1 142 ? 24.166 0.055 -9.251 1.00 86.12 142 THR A C 1
ATOM 1094 O O . THR A 1 142 ? 24.779 -0.255 -8.232 1.00 86.12 142 THR A O 1
ATOM 1097 N N . GLY A 1 143 ? 23.414 1.161 -9.318 1.00 83.62 143 GLY A N 1
ATOM 1098 C CA . GLY A 1 143 ? 23.229 2.095 -8.200 1.00 83.62 143 GLY A CA 1
ATOM 1099 C C . GLY A 1 143 ? 24.438 2.976 -7.880 1.00 83.62 143 GLY A C 1
ATOM 1100 O O . GLY A 1 143 ? 24.422 3.698 -6.888 1.00 83.62 143 GLY A O 1
ATOM 1101 N N . LYS A 1 144 ? 25.481 2.964 -8.718 1.00 79.62 144 LYS A N 1
ATOM 1102 C CA . LYS A 1 144 ? 26.654 3.840 -8.559 1.00 79.62 144 LYS A CA 1
ATOM 1103 C C . LYS A 1 144 ? 26.322 5.308 -8.808 1.00 79.62 144 LYS A C 1
ATOM 1105 O O . LYS A 1 144 ? 26.993 6.184 -8.271 1.00 79.62 144 LYS A O 1
ATOM 1110 N N . GLN A 1 145 ? 25.319 5.578 -9.641 1.00 82.75 145 GLN A N 1
ATOM 1111 C CA . GLN A 1 145 ? 24.852 6.927 -9.927 1.00 82.75 145 GLN A CA 1
ATOM 1112 C C . GLN A 1 145 ? 23.350 6.916 -10.206 1.00 82.75 145 GLN A C 1
ATOM 1114 O O . GLN A 1 145 ? 22.852 6.003 -10.850 1.00 82.75 145 GLN A O 1
ATOM 1119 N N . SER A 1 146 ? 22.624 7.952 -9.796 1.00 81.31 146 SER A N 1
ATOM 1120 C CA . SER A 1 146 ? 21.215 8.114 -10.173 1.00 81.31 146 SER A CA 1
ATOM 1121 C C . SER A 1 146 ? 21.069 8.894 -11.493 1.00 81.31 146 SER A C 1
ATOM 1123 O O . SER A 1 146 ? 21.907 9.756 -11.799 1.00 81.31 146 SER A O 1
ATOM 1125 N N . PRO A 1 147 ? 19.998 8.666 -12.279 1.00 86.19 147 PRO A N 1
ATOM 1126 C CA . PRO A 1 147 ? 19.720 9.461 -13.472 1.00 86.19 147 PRO A CA 1
ATOM 1127 C C . PRO A 1 147 ? 19.426 10.924 -13.130 1.00 86.19 147 PRO A C 1
ATOM 1129 O O . PRO A 1 147 ? 18.741 11.231 -12.146 1.00 86.19 147 PRO A O 1
ATOM 1132 N N . SER A 1 148 ? 19.900 11.834 -13.983 1.00 84.38 148 SER A N 1
ATOM 1133 C CA . SER A 1 148 ? 19.596 13.266 -13.889 1.00 84.38 148 SER A CA 1
ATOM 1134 C C . SER A 1 148 ? 18.114 13.553 -14.190 1.00 84.38 148 SER A C 1
ATOM 1136 O O . SER A 1 148 ? 17.464 12.743 -14.850 1.00 84.38 148 SER A O 1
ATOM 1138 N N . PRO A 1 149 ? 17.561 14.718 -13.801 1.00 77.56 149 PRO A N 1
ATOM 1139 C CA . PRO A 1 149 ? 16.152 15.051 -14.052 1.00 77.56 149 PRO A CA 1
ATOM 1140 C C . PRO A 1 149 ? 15.715 14.942 -15.523 1.00 77.56 149 PRO A C 1
ATOM 1142 O O . PRO A 1 149 ? 14.601 14.513 -15.809 1.00 77.56 149 PRO A O 1
ATOM 1145 N N . MET A 1 150 ? 16.593 15.283 -16.473 1.00 77.94 150 MET A N 1
ATOM 1146 C CA . MET A 1 150 ? 16.319 15.111 -17.906 1.00 77.94 150 MET A CA 1
ATOM 1147 C C . MET A 1 150 ? 16.315 13.630 -18.311 1.00 77.94 150 MET A C 1
ATOM 1149 O O . MET A 1 150 ? 15.447 13.201 -19.065 1.00 77.94 150 MET A O 1
ATOM 1153 N N . ALA A 1 151 ? 17.258 12.839 -17.789 1.00 84.25 151 ALA A N 1
ATOM 1154 C CA . ALA A 1 151 ? 17.309 11.403 -18.047 1.00 84.25 151 ALA A CA 1
ATOM 1155 C C . ALA A 1 151 ? 16.071 10.680 -17.496 1.00 84.25 151 ALA A C 1
ATOM 1157 O O . ALA A 1 151 ? 15.530 9.820 -18.180 1.00 84.25 151 ALA A O 1
ATOM 1158 N N . ARG A 1 152 ? 15.574 11.087 -16.320 1.00 86.31 152 ARG A N 1
ATOM 1159 C CA . ARG A 1 152 ? 14.313 10.587 -15.744 1.00 86.31 152 ARG A CA 1
ATOM 1160 C C . ARG A 1 152 ? 13.132 10.829 -16.686 1.00 86.31 152 ARG A C 1
ATOM 1162 O O . ARG A 1 152 ? 12.454 9.881 -17.047 1.00 86.31 152 ARG A O 1
ATOM 1169 N N . ARG A 1 153 ? 12.983 12.053 -17.210 1.00 82.38 153 ARG A N 1
ATOM 1170 C CA . ARG A 1 153 ? 11.933 12.382 -18.197 1.00 82.38 153 ARG A CA 1
ATOM 1171 C C . ARG A 1 153 ? 12.008 11.536 -19.471 1.00 82.38 153 ARG A C 1
ATOM 1173 O O . ARG A 1 153 ? 10.981 11.223 -20.064 1.00 82.38 153 ARG A O 1
ATOM 1180 N N . LEU A 1 154 ? 13.215 11.203 -19.931 1.00 85.00 154 LEU A N 1
ATOM 1181 C CA . LEU A 1 154 ? 13.397 10.325 -21.092 1.00 85.00 154 LEU A CA 1
ATOM 1182 C C . LEU A 1 154 ? 13.025 8.874 -20.767 1.00 85.00 154 LEU A C 1
ATOM 1184 O O . LEU A 1 154 ? 12.386 8.224 -21.590 1.00 85.00 154 LEU A O 1
ATOM 1188 N N . LEU A 1 155 ? 13.376 8.389 -19.575 1.00 86.81 155 LEU A N 1
ATOM 1189 C CA . LEU A 1 155 ? 12.966 7.070 -19.092 1.00 86.81 155 LEU A CA 1
ATOM 1190 C C . LEU A 1 155 ? 11.440 6.982 -18.928 1.00 86.81 155 LEU A C 1
ATOM 1192 O O . LEU A 1 155 ? 10.861 5.988 -19.351 1.00 86.81 155 LEU A O 1
ATOM 1196 N N . ASP A 1 156 ? 10.779 8.036 -18.435 1.00 83.94 156 ASP A N 1
ATOM 1197 C CA . ASP A 1 1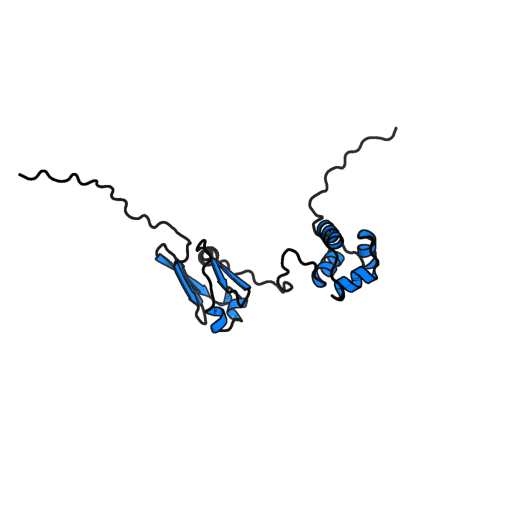56 ? 9.313 8.098 -18.318 1.00 83.94 156 ASP A CA 1
ATOM 1198 C C . ASP A 1 156 ? 8.637 7.940 -19.687 1.00 83.94 156 ASP A C 1
ATOM 1200 O O . ASP A 1 156 ? 7.702 7.157 -19.842 1.00 83.94 156 ASP A O 1
ATOM 1204 N N . ARG A 1 157 ? 9.153 8.621 -20.719 1.00 81.94 157 ARG A N 1
ATOM 1205 C CA . ARG A 1 157 ? 8.644 8.498 -22.097 1.00 81.94 157 ARG A CA 1
ATOM 1206 C C . ARG A 1 157 ? 8.865 7.111 -22.695 1.00 81.94 157 ARG A C 1
ATOM 1208 O O . ARG A 1 157 ? 8.058 6.673 -23.506 1.00 81.94 157 ARG A O 1
ATOM 1215 N N . LEU A 1 158 ? 9.963 6.452 -22.333 1.00 82.06 158 LEU A N 1
ATOM 1216 C CA . LEU A 1 158 ? 10.279 5.099 -22.792 1.00 82.06 158 LEU A CA 1
ATOM 1217 C C . LEU A 1 158 ? 9.458 4.033 -22.053 1.00 82.06 158 LEU A C 1
ATOM 1219 O O . LEU A 1 158 ? 9.133 3.012 -22.646 1.00 82.06 158 LEU A O 1
ATOM 1223 N N . ALA A 1 159 ? 9.105 4.274 -20.788 1.00 79.69 159 ALA A N 1
ATOM 1224 C CA . ALA A 1 159 ? 8.300 3.368 -19.973 1.00 79.69 159 ALA A CA 1
ATOM 1225 C C . ALA A 1 159 ? 6.786 3.518 -20.193 1.00 79.69 159 ALA A C 1
ATOM 1227 O O . ALA A 1 159 ? 6.064 2.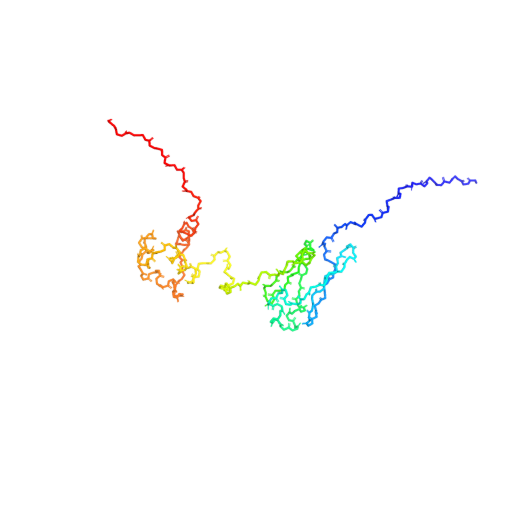535 -20.072 1.00 79.69 159 ALA A O 1
ATOM 1228 N N . GLY A 1 160 ? 6.305 4.719 -20.531 1.00 69.19 160 GLY A N 1
ATOM 1229 C CA . GLY A 1 160 ? 4.885 5.010 -20.782 1.00 69.19 160 GLY A CA 1
ATOM 1230 C C . GLY A 1 160 ? 4.411 4.788 -22.226 1.00 69.19 160 GLY A C 1
ATOM 1231 O O . GLY A 1 160 ? 3.324 5.230 -22.585 1.00 69.19 160 GLY A O 1
ATOM 1232 N N . GLY A 1 161 ? 5.219 4.163 -23.084 1.00 47.56 161 GLY A N 1
ATOM 1233 C CA . GLY A 1 161 ? 4.938 4.015 -24.514 1.00 47.56 161 GLY A CA 1
ATOM 1234 C C . GLY A 1 161 ? 4.097 2.787 -24.872 1.00 47.56 161 GLY A C 1
ATOM 1235 O O . GLY A 1 161 ? 4.630 1.866 -25.482 1.00 47.56 161 GLY A O 1
ATOM 1236 N N . ALA A 1 162 ? 2.805 2.795 -24.531 1.00 39.12 162 ALA A N 1
ATOM 1237 C CA . ALA A 1 162 ? 1.775 1.946 -25.146 1.00 39.12 162 ALA A CA 1
ATOM 1238 C C . ALA A 1 162 ? 0.396 2.640 -25.171 1.00 39.12 162 ALA A C 1
ATOM 1240 O O . ALA A 1 162 ? -0.611 1.992 -24.954 1.00 39.12 162 ALA A O 1
ATOM 1241 N N . ASP A 1 163 ? 0.352 3.951 -25.429 1.00 38.75 163 ASP A N 1
ATOM 1242 C CA . ASP A 1 163 ? -0.880 4.688 -25.761 1.00 38.75 163 ASP A CA 1
ATOM 1243 C C . ASP A 1 163 ? -0.522 5.930 -26.601 1.00 38.75 163 ASP A C 1
ATOM 1245 O O . ASP A 1 163 ? -0.568 7.056 -26.113 1.00 38.75 163 ASP A O 1
ATOM 1249 N N . ALA A 1 164 ? -0.060 5.730 -27.844 1.00 38.31 164 ALA A N 1
ATOM 1250 C CA . ALA A 1 164 ? -0.074 6.741 -28.918 1.00 38.31 164 ALA A CA 1
ATOM 1251 C C . ALA A 1 164 ? 0.467 6.166 -30.247 1.00 38.31 164 ALA A C 1
ATOM 1253 O O . ALA A 1 164 ? 1.492 6.617 -30.756 1.00 38.31 164 ALA A O 1
ATOM 1254 N N . GLU A 1 165 ? -0.230 5.195 -30.840 1.00 39.25 165 GLU A N 1
ATOM 1255 C CA . GLU A 1 165 ? -0.219 5.015 -32.300 1.00 39.25 165 GLU A CA 1
ATOM 1256 C C . GLU A 1 165 ? -1.587 5.440 -32.840 1.00 39.25 165 GLU A C 1
ATOM 1258 O O . GLU A 1 165 ? -2.570 4.736 -32.641 1.00 39.25 165 GLU A O 1
ATOM 1263 N N . ALA A 1 166 ? -1.653 6.610 -33.485 1.00 40.09 166 ALA A N 1
ATOM 1264 C CA . ALA A 1 166 ? -2.656 6.951 -34.501 1.00 40.09 166 ALA A CA 1
ATOM 1265 C C . ALA A 1 166 ? -2.326 8.309 -35.138 1.00 40.09 166 ALA A C 1
ATOM 1267 O O . ALA A 1 166 ? -2.945 9.324 -34.828 1.00 40.09 166 ALA A O 1
ATOM 1268 N N . THR A 1 167 ? -1.358 8.340 -36.054 1.00 38.44 167 THR A N 1
ATOM 1269 C CA . THR A 1 167 ? -1.505 9.130 -37.288 1.00 38.44 167 THR A CA 1
ATOM 1270 C C . THR A 1 167 ? -0.628 8.508 -38.371 1.00 38.44 167 THR A C 1
ATOM 1272 O O . THR A 1 167 ? 0.433 9.012 -38.723 1.00 38.44 167 THR A O 1
ATOM 1275 N N . GLU A 1 168 ? -1.081 7.362 -38.876 1.00 41.12 168 GLU A N 1
ATOM 1276 C CA . GLU A 1 168 ? -0.842 7.007 -40.268 1.00 41.12 168 GLU A CA 1
ATOM 1277 C C . GLU A 1 168 ? -1.883 7.786 -41.085 1.00 41.12 168 GLU A C 1
ATOM 1279 O O . GLU A 1 168 ? -3.085 7.719 -40.822 1.00 41.12 168 GLU A O 1
ATOM 1284 N N . GLY A 1 169 ? -1.393 8.619 -41.993 1.00 39.22 169 GLY A N 1
ATOM 1285 C CA . GLY A 1 169 ? -2.161 9.450 -42.907 1.00 39.22 169 GLY A CA 1
ATOM 1286 C C . GLY A 1 169 ? -1.309 9.644 -44.148 1.00 39.22 169 GLY A C 1
ATOM 1287 O O . GLY A 1 169 ? -0.582 10.625 -44.265 1.00 39.22 169 GLY A O 1
ATOM 1288 N N . ASP A 1 170 ? -1.337 8.612 -44.983 1.00 41.97 170 ASP A N 1
ATOM 1289 C CA . ASP A 1 170 ? -0.933 8.589 -46.384 1.00 41.97 170 ASP A CA 1
ATOM 1290 C C . ASP A 1 170 ? -1.391 9.863 -47.120 1.00 41.97 170 ASP A C 1
ATOM 1292 O O . ASP A 1 170 ? -2.549 10.240 -46.981 1.00 41.97 170 ASP A O 1
ATOM 1296 N N . GLU A 1 171 ? -0.499 10.520 -47.874 1.00 44.53 171 GLU A N 1
ATOM 1297 C CA . GLU A 1 171 ? -0.815 10.991 -49.233 1.00 44.53 171 GLU A CA 1
ATOM 1298 C C . GLU A 1 171 ? 0.448 11.463 -49.999 1.00 44.53 171 GLU A C 1
ATOM 1300 O O . GLU A 1 171 ? 1.015 12.532 -49.780 1.00 44.53 171 GLU A O 1
ATOM 1305 N N . VAL A 1 172 ? 0.853 10.578 -50.916 1.00 48.66 172 VAL A N 1
ATOM 1306 C CA . VAL A 1 172 ? 1.322 10.771 -52.302 1.00 48.66 172 VAL A CA 1
ATOM 1307 C C . VAL A 1 172 ? 2.578 11.596 -52.638 1.00 48.66 172 VAL A C 1
ATOM 1309 O O . VAL A 1 172 ? 2.608 12.819 -52.739 1.00 48.66 172 VAL A O 1
ATOM 1312 N N . LEU A 1 173 ? 3.592 10.829 -53.049 1.00 42.81 173 LEU A N 1
ATOM 1313 C CA . LEU A 1 173 ? 4.428 11.124 -54.212 1.00 42.81 173 LEU A CA 1
ATOM 1314 C C . LEU A 1 173 ? 3.566 11.326 -55.472 1.00 42.81 173 LEU A C 1
ATOM 1316 O O . LEU A 1 173 ? 2.855 10.406 -55.883 1.00 42.81 173 LEU A O 1
ATOM 1320 N N . SER A 1 174 ? 3.727 12.469 -56.138 1.00 57.56 174 SER A N 1
ATOM 1321 C CA . SER A 1 174 ? 3.884 12.595 -57.601 1.00 57.56 174 SER A CA 1
ATOM 1322 C C . SER A 1 174 ? 4.441 13.967 -57.954 1.00 57.56 174 SER A C 1
ATOM 1324 O O . SER A 1 174 ? 3.928 14.968 -57.409 1.00 57.56 174 SER A O 1
#

Secondary structure (DSSP, 8-state):
-PPPP----------------EEEEEE-SSEEEEEETTS-EEEEEGGG-HHHHHS-HHHHH--EE-TTSSEEEETTTTEEEEHHHHHHT------SSPPS---TT---HHHHHHHHHHTT--HHHHHHHHTS-HHHHHHHHTTSSPPPHHHHHHHHHHHS-SS-----------

Foldseek 3Di:
DDDDDDDDPPPPPPPLPPFQFFPDWDDDLFWIWTQTPSRDIFIDTLVLDPQSNPDDPVLVVQWDQPPVRFWIARVVRGDIDGSVCRVVVHRDDDPPPDPPDDDPPFQALVNLVVLCVVVVHDLQVLCVQLVHHSVVNVCRNVVVDGDDPSSSVSSCCSNPPDPDPDDPDDDDDD

InterPro domains:
  IPR001387 Cro/C1-type, helix-turn-helix domain [PF01381] (112-149)
  IPR001387 Cro/C1-type, helix-turn-helix domain [PS50943] (112-148)
  IPR001387 Cro/C1-type, helix-turn-helix domain [SM00530] (111-165)
  IPR001387 Cro/C1-type, helix-turn-helix domain [cd00093] (111-158)
  IPR010982 Lambda repressor-like, DNA-binding domain superfamily [G3DSA:1.10.260.40] (103-162)
  IPR010982 Lambda repressor-like, DNA-binding domain superfamily [SSF47413] (110-154)
  IPR018841 Protein of unknown function DUF2442 [PF10387] (23-85)
  IPR052359 Bacterial HTH-type regulators and antitoxins [PTHR36511] (107-159)

Sequence (174 aa):
MSTAAEADPTGESPSPEVSERISGVEVSEEEITFELTDGRVVSVPLTWSWRLEEATPEERQNFEISPSGYSVHWPDVDEDLSARGALRGTPAPRPQSAPPAEEPGEWTPGRIKQVRENLGVSQGELAKRMGVRQATVSDWETGKQSPSPMARRLLDRLAGGADAEATEGDEVLS

Organism: NCBI:txid146919

Radius of gyration: 27.3 Å; chains: 1; bounding box: 84×43×90 Å